Protein AF-A1ZCK0-F1 (afdb_monomer)

Radius of gyration: 18.33 Å; Cα contacts (8 Å, |Δi|>4): 121; chains: 1; bounding box: 41×27×48 Å

Secondary structure (DSSP, 8-state):
--S-HHHHHHHHHHHHHHHHHHHHHHTPPP----SPPPPPPPPPGGGGB-TT---HHHHHHHHHHH-STTS--EEEE-SSEEEEEEEEEE-TTS-EEEEEEEEE--

pLDDT: mean 94.76, std 4.49, range [60.72, 98.31]

Mean predicted aligned error: 4.02 Å

Organism: NCBI:txid313606

InterPro domains:
  IPR011034 Formyl transferase-like, C-terminal domain superfamily [SSF50486] (43-105)
  IPR049355 Methionyl-tRNA formyltransferase-like, C-terminal domain [PF21553] (45-103)

Foldseek 3Di:
DDFALAVVVVVVVVVVVVVVVCCVVPVDDDDDDDDDDDDDDDDDLVNLECPPPDALVVVQCSQRHQADPPRNFRWYDDDFKIKGWHPWDQDPVRDIDTDIDIDGDD

Structure (mmCIF, N/CA/C/O backbone):
data_AF-A1ZCK0-F1
#
_entry.id   AF-A1ZCK0-F1
#
loop_
_atom_site.group_PDB
_atom_site.id
_atom_site.type_symbol
_atom_site.label_atom_id
_atom_site.label_alt_id
_atom_site.label_comp_id
_atom_site.label_asym_id
_atom_site.label_entity_id
_atom_site.label_seq_id
_atom_site.pdbx_PDB_ins_code
_atom_site.Cartn_x
_at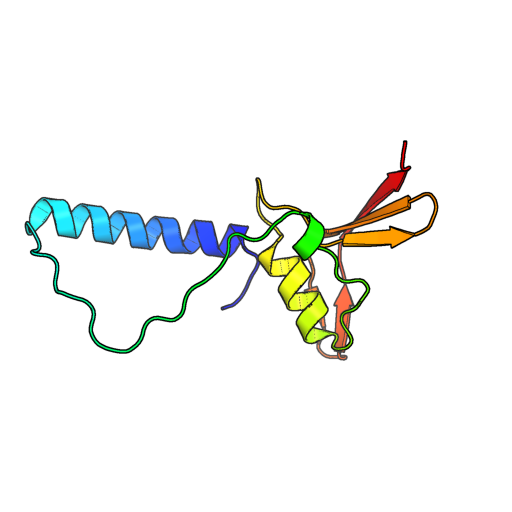om_site.Cartn_y
_atom_site.Cartn_z
_atom_site.occupancy
_atom_site.B_iso_or_equiv
_atom_site.auth_seq_id
_atom_site.auth_comp_id
_atom_site.auth_asym_id
_atom_site.auth_atom_id
_atom_site.pdbx_PDB_model_num
ATOM 1 N N . MET A 1 1 ? -10.211 -7.234 1.260 1.00 60.72 1 MET A N 1
ATOM 2 C CA . MET A 1 1 ? -10.374 -5.770 1.416 1.00 60.72 1 MET A CA 1
ATOM 3 C C . MET A 1 1 ? -10.234 -5.134 0.043 1.00 60.72 1 MET A C 1
ATOM 5 O O . MET A 1 1 ? -9.191 -5.325 -0.571 1.00 60.72 1 MET A O 1
ATOM 9 N N . LEU A 1 2 ? -11.278 -4.479 -0.465 1.00 88.56 2 LEU A N 1
ATOM 10 C CA . LEU A 1 2 ? -11.310 -3.944 -1.834 1.00 88.56 2 LEU A CA 1
ATOM 11 C C . LEU A 1 2 ? -10.815 -2.498 -1.870 1.00 88.56 2 LEU A C 1
ATOM 13 O O . LEU A 1 2 ? -11.112 -1.748 -0.940 1.00 88.56 2 LEU A O 1
ATOM 17 N N . GLY A 1 3 ? -10.126 -2.111 -2.939 1.00 92.75 3 GLY A N 1
ATOM 18 C CA . GLY A 1 3 ? -9.679 -0.734 -3.148 1.00 92.75 3 GLY A CA 1
ATOM 19 C C . GLY A 1 3 ? -8.228 -0.452 -2.756 1.00 92.75 3 GLY A C 1
ATOM 20 O O . GLY A 1 3 ? -7.489 -1.363 -2.351 1.00 92.75 3 GLY A O 1
ATOM 21 N N . THR A 1 4 ? -7.844 0.812 -2.920 1.00 97.06 4 THR A N 1
ATOM 22 C CA . THR A 1 4 ? -6.531 1.361 -2.557 1.00 97.06 4 THR A CA 1
ATOM 23 C C . THR A 1 4 ? -6.410 1.603 -1.053 1.00 97.06 4 THR A C 1
ATOM 25 O O . THR A 1 4 ?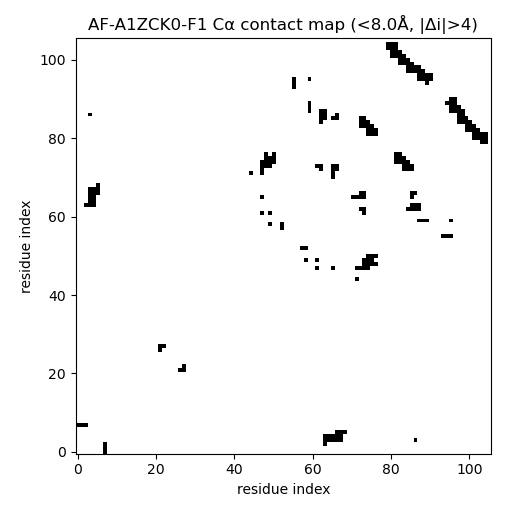 -7.400 1.568 -0.317 1.00 97.06 4 THR A O 1
ATOM 28 N N . ALA A 1 5 ? -5.194 1.858 -0.571 1.00 96.06 5 ALA A N 1
ATOM 29 C CA . ALA A 1 5 ? -4.973 2.248 0.816 1.00 96.06 5 ALA A CA 1
ATOM 30 C C . ALA A 1 5 ? -5.694 3.556 1.177 1.00 96.06 5 ALA A C 1
ATOM 32 O O . ALA A 1 5 ? -6.275 3.633 2.255 1.00 96.06 5 ALA A O 1
ATOM 33 N N . GLU A 1 6 ? -5.755 4.530 0.266 1.00 96.38 6 GLU A N 1
ATOM 34 C CA . GLU A 1 6 ? -6.498 5.778 0.481 1.00 96.38 6 GLU A CA 1
ATOM 35 C C . GLU A 1 6 ? -7.994 5.509 0.722 1.00 96.38 6 GLU A C 1
ATOM 37 O O . GLU A 1 6 ? -8.574 5.931 1.722 1.00 96.38 6 GLU A O 1
ATOM 42 N N . GLU A 1 7 ? -8.618 4.709 -0.146 1.00 96.19 7 GLU A N 1
ATOM 43 C CA . GLU A 1 7 ? -10.030 4.328 -0.023 1.00 96.19 7 GLU A CA 1
ATOM 44 C C . GLU A 1 7 ? -10.292 3.523 1.258 1.00 96.19 7 GLU A C 1
ATOM 46 O O . GLU A 1 7 ? -11.344 3.638 1.894 1.00 96.19 7 GLU A O 1
ATOM 51 N N . VAL A 1 8 ? -9.327 2.692 1.658 1.00 95.94 8 VAL A N 1
ATOM 52 C CA . VAL A 1 8 ? -9.352 1.989 2.939 1.00 95.94 8 VAL A CA 1
ATOM 53 C C . VAL A 1 8 ? -9.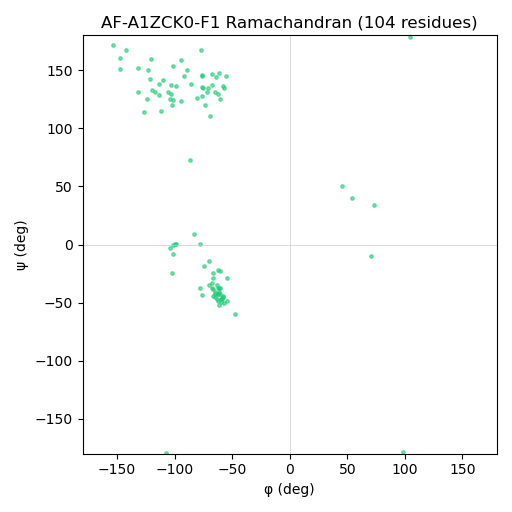333 2.977 4.101 1.00 95.94 8 VAL A C 1
ATOM 55 O O . VAL A 1 8 ? -10.181 2.849 4.984 1.00 95.94 8 VAL A O 1
ATOM 58 N N . PHE A 1 9 ? -8.429 3.955 4.102 1.00 94.75 9 PHE A N 1
ATOM 59 C CA . PHE A 1 9 ? -8.321 4.946 5.171 1.00 94.75 9 PHE A CA 1
ATOM 60 C C . PHE A 1 9 ? -9.589 5.790 5.294 1.00 94.75 9 PHE A C 1
ATOM 62 O O . PHE A 1 9 ? -10.098 5.944 6.404 1.00 94.75 9 PHE A O 1
ATOM 69 N N . ILE A 1 10 ? -10.168 6.231 4.174 1.00 95.50 10 ILE A N 1
ATOM 70 C CA . ILE A 1 10 ? -11.431 6.985 4.152 1.00 95.50 10 ILE A CA 1
ATOM 71 C C . ILE A 1 10 ? -12.592 6.157 4.719 1.00 95.50 10 ILE A C 1
ATOM 73 O O . ILE A 1 10 ? -13.395 6.658 5.500 1.00 95.50 10 ILE A O 1
ATOM 77 N N . ARG A 1 11 ? -12.704 4.866 4.378 1.00 95.56 11 ARG A N 1
ATOM 78 C CA . ARG A 1 11 ? -13.758 4.020 4.974 1.00 95.56 11 ARG A CA 1
ATOM 79 C C . ARG A 1 11 ? -13.540 3.796 6.466 1.00 95.56 11 ARG A C 1
ATOM 81 O O . ARG A 1 11 ? -14.503 3.735 7.228 1.00 95.56 11 ARG A O 1
ATOM 88 N N . VAL A 1 12 ? -12.286 3.625 6.873 1.00 96.19 12 VAL A N 1
ATOM 89 C CA . VAL A 1 12 ? -11.928 3.378 8.271 1.00 96.19 12 VAL A CA 1
ATOM 90 C C . VAL A 1 12 ? -12.149 4.628 9.123 1.00 96.19 12 VAL A C 1
ATOM 92 O O . VAL A 1 12 ? -12.594 4.482 10.260 1.00 96.19 12 VAL A O 1
ATOM 95 N N . SER A 1 13 ? -11.933 5.837 8.598 1.00 96.62 13 SER A N 1
ATOM 96 C CA . SER A 1 13 ? -12.116 7.081 9.360 1.00 96.62 13 SER A CA 1
ATOM 97 C C . SER A 1 13 ? -13.542 7.227 9.906 1.00 96.62 13 SER A C 1
ATOM 99 O O . SER A 1 13 ? -13.709 7.477 11.098 1.00 96.62 13 SER A O 1
ATOM 101 N N . GLY A 1 14 ? -14.568 6.933 9.100 1.00 95.69 14 GLY A N 1
ATOM 102 C CA . GLY A 1 14 ? -15.965 6.960 9.556 1.00 95.69 14 GLY A CA 1
ATOM 103 C C . GLY A 1 14 ? -16.309 5.877 10.592 1.00 95.69 14 GLY A C 1
ATOM 104 O O . GLY A 1 14 ? -17.232 6.039 11.390 1.00 95.69 14 GLY A O 1
ATOM 105 N N . ILE A 1 15 ? -15.575 4.758 10.621 1.00 97.19 15 ILE A N 1
ATOM 106 C CA . ILE A 1 15 ? -15.714 3.742 11.679 1.00 97.19 15 ILE A CA 1
ATOM 107 C C . ILE A 1 15 ? -15.032 4.226 12.960 1.00 97.19 15 ILE A C 1
ATOM 109 O O . ILE A 1 15 ? -15.599 4.087 14.044 1.00 97.19 15 ILE A O 1
ATOM 113 N N . ILE A 1 16 ? -13.834 4.803 12.837 1.00 97.62 16 ILE A N 1
ATOM 114 C CA . ILE A 1 16 ? -13.081 5.370 13.958 1.00 97.62 16 ILE A CA 1
ATOM 115 C C . ILE A 1 16 ? -13.907 6.452 14.653 1.00 97.62 16 ILE A C 1
ATOM 117 O O . ILE A 1 16 ? -14.018 6.417 15.873 1.00 97.62 16 ILE A O 1
ATOM 121 N N . GLU A 1 17 ? -14.548 7.347 13.904 1.00 97.69 17 GLU A N 1
ATOM 122 C CA . GLU A 1 17 ? -15.436 8.377 14.454 1.00 97.69 17 GLU A CA 1
ATOM 123 C C . GLU A 1 17 ? -16.536 7.775 15.346 1.00 97.69 17 GLU A C 1
ATOM 125 O O . GLU A 1 17 ? -16.701 8.166 16.502 1.00 97.69 17 GLU A O 1
ATOM 130 N N . LYS A 1 18 ? -17.231 6.739 14.860 1.00 96.94 18 LYS A N 1
ATOM 131 C CA . LYS A 1 18 ? -18.261 6.028 15.639 1.00 96.94 18 LYS A CA 1
ATOM 132 C C . LYS A 1 18 ? -17.693 5.374 16.899 1.00 96.94 18 LYS A C 1
ATOM 134 O O . LYS A 1 18 ? -18.364 5.332 17.931 1.00 96.94 18 LYS A O 1
ATOM 139 N N . ILE A 1 19 ? -16.474 4.839 16.822 1.00 95.88 19 ILE A N 1
ATOM 140 C CA . ILE A 1 19 ? -15.785 4.252 17.976 1.00 95.88 19 ILE A CA 1
ATOM 141 C C . ILE A 1 19 ? -15.441 5.339 19.000 1.00 95.88 19 ILE A C 1
ATOM 143 O O . ILE A 1 19 ? -15.696 5.129 20.183 1.00 95.88 19 ILE A O 1
ATOM 147 N N . ILE A 1 20 ? -14.926 6.493 18.562 1.00 96.31 20 ILE A N 1
ATOM 148 C CA . ILE A 1 20 ? -14.603 7.634 19.432 1.00 96.31 20 ILE A CA 1
ATOM 149 C C . ILE A 1 20 ? -15.847 8.075 20.207 1.00 96.31 20 ILE A C 1
ATOM 151 O O . ILE A 1 20 ? -15.797 8.138 21.435 1.00 96.31 20 ILE A O 1
ATOM 155 N N . MET A 1 21 ? -16.975 8.283 19.519 1.00 96.56 21 MET A N 1
ATOM 156 C CA . MET A 1 21 ? -18.239 8.665 20.164 1.00 96.56 21 MET A CA 1
ATOM 157 C C . MET A 1 21 ? -18.691 7.626 21.192 1.00 96.56 21 MET A C 1
ATOM 159 O O . MET A 1 21 ? -19.001 7.960 22.333 1.00 96.56 21 MET A O 1
ATOM 163 N N . LYS A 1 22 ? -18.637 6.337 20.836 1.00 95.69 22 LYS A N 1
ATOM 164 C CA . LYS A 1 22 ? -19.002 5.251 21.753 1.00 95.69 22 LYS A CA 1
ATOM 165 C C . LYS A 1 22 ? -18.116 5.216 23.003 1.00 95.69 22 LYS A C 1
ATOM 167 O O . LYS A 1 22 ? -18.631 4.949 24.087 1.00 95.69 22 LYS A O 1
ATOM 172 N N . ILE A 1 23 ? -16.807 5.428 22.860 1.00 95.69 23 ILE A N 1
ATOM 173 C CA . ILE A 1 23 ? -15.869 5.461 23.991 1.00 95.69 23 ILE A CA 1
ATOM 174 C C . ILE A 1 23 ? -16.194 6.651 24.901 1.00 95.69 23 ILE A C 1
ATOM 176 O O . ILE A 1 23 ? -16.279 6.463 26.113 1.00 95.69 23 ILE A O 1
ATOM 180 N N . ALA A 1 24 ? -16.427 7.832 24.319 1.00 94.69 24 ALA A N 1
ATOM 181 C CA . ALA A 1 24 ? -16.727 9.059 25.052 1.00 94.69 24 ALA A CA 1
ATOM 182 C C . ALA A 1 24 ? -18.060 8.991 25.819 1.00 94.69 24 ALA A C 1
ATOM 184 O O . ALA A 1 24 ? -18.133 9.421 26.965 1.00 94.69 24 ALA A O 1
ATOM 185 N N . GLU A 1 25 ? -19.106 8.417 25.219 1.00 96.44 25 GLU A N 1
ATOM 186 C CA . GLU A 1 25 ? -20.435 8.318 25.840 1.00 96.44 25 GLU A CA 1
ATOM 187 C C . GLU A 1 25 ? -20.530 7.197 26.879 1.00 96.44 25 GLU A C 1
ATOM 189 O O . GLU A 1 25 ? -21.224 7.331 27.886 1.00 96.44 25 GLU A O 1
ATOM 194 N N . LYS A 1 26 ? -19.879 6.054 26.621 1.00 94.38 26 LYS A N 1
ATOM 195 C CA . LYS A 1 26 ? -20.086 4.826 27.406 1.00 94.38 26 LYS A CA 1
ATOM 196 C C . LYS A 1 26 ? -18.962 4.509 28.385 1.00 94.38 26 LYS A C 1
ATOM 198 O O . LYS A 1 26 ? -19.080 3.506 29.083 1.00 94.38 26 LYS A O 1
ATOM 203 N N . ASN A 1 27 ? -17.885 5.301 28.425 1.00 88.19 27 ASN A N 1
ATOM 204 C CA . ASN A 1 27 ? -16.715 5.075 29.285 1.00 88.19 27 ASN A CA 1
ATOM 205 C C . ASN A 1 27 ? -16.239 3.609 29.261 1.00 88.19 27 ASN A C 1
ATOM 207 O O . ASN A 1 27 ? -16.092 2.953 30.293 1.00 88.19 27 ASN A O 1
ATOM 211 N N . THR A 1 28 ? -16.057 3.056 28.059 1.00 88.94 28 THR A N 1
ATOM 212 C CA . THR A 1 28 ? -15.763 1.628 27.881 1.00 88.94 28 THR A CA 1
ATOM 213 C C . THR A 1 28 ? -14.444 1.223 28.543 1.00 88.94 28 THR A C 1
ATOM 215 O O . THR A 1 28 ? -13.405 1.818 28.256 1.00 88.94 28 THR A O 1
ATOM 218 N N . THR A 1 29 ? -14.455 0.160 29.349 1.00 93.38 29 THR A N 1
ATOM 219 C CA . THR A 1 29 ? -13.242 -0.412 29.955 1.00 93.38 29 THR A CA 1
ATOM 220 C C . THR A 1 29 ? -12.503 -1.322 28.958 1.00 93.38 29 THR A C 1
ATOM 222 O O . THR A 1 29 ? -13.121 -2.243 28.415 1.00 93.38 29 THR A O 1
ATOM 225 N N . PRO A 1 30 ? -11.196 -1.113 28.701 1.00 93.19 30 PRO A N 1
ATOM 226 C CA . PRO A 1 30 ? -10.401 -1.997 27.849 1.00 93.19 30 PRO A CA 1
ATOM 227 C C . PRO A 1 30 ? -10.312 -3.425 28.402 1.00 93.19 30 PRO A C 1
ATOM 229 O O . PRO A 1 30 ? -10.262 -3.633 29.612 1.00 93.19 30 PRO A O 1
ATOM 232 N N . VAL A 1 31 ? -10.234 -4.412 27.507 1.00 95.19 31 VAL A N 1
ATOM 233 C CA . VAL A 1 31 ? -10.106 -5.835 27.863 1.00 95.19 31 VAL A CA 1
ATOM 234 C C . VAL A 1 31 ? -8.732 -6.354 27.419 1.00 95.19 31 VAL A C 1
ATOM 236 O O . VAL A 1 31 ? -8.308 -6.032 26.305 1.00 95.19 31 VAL A O 1
ATOM 239 N N . PRO A 1 32 ? -8.031 -7.171 28.232 1.00 96.62 32 PRO A N 1
ATOM 240 C CA . PRO A 1 32 ? -6.770 -7.788 27.829 1.00 96.62 32 PRO A CA 1
ATOM 241 C C . PRO A 1 32 ? -6.907 -8.647 26.564 1.00 96.62 32 PRO A C 1
ATOM 243 O O . PRO A 1 32 ? -7.844 -9.442 26.436 1.00 96.62 32 PRO A O 1
ATOM 246 N N . GLN A 1 33 ? -5.947 -8.519 25.643 1.00 97.19 33 GLN A N 1
ATOM 247 C CA . GLN A 1 33 ? -5.855 -9.385 24.464 1.00 97.19 33 GLN A CA 1
ATOM 248 C C . GLN A 1 33 ? -5.508 -10.821 24.888 1.00 97.19 33 GLN A C 1
ATOM 250 O O . GLN A 1 33 ? -4.781 -11.030 25.859 1.00 97.19 33 GLN A O 1
ATOM 255 N N . LYS A 1 34 ? -6.022 -11.819 24.163 1.00 97.38 34 LYS A N 1
ATOM 256 C CA . LYS A 1 34 ? -5.788 -13.247 24.431 1.00 97.38 34 LYS A CA 1
ATOM 257 C C . LYS A 1 34 ? -5.154 -13.914 23.211 1.00 97.38 34 LYS A C 1
ATOM 259 O O . LYS A 1 34 ? -5.563 -13.631 22.089 1.00 97.38 34 LYS A O 1
ATOM 264 N N . GLY A 1 35 ? -4.222 -14.840 23.442 1.00 96.62 35 GLY A N 1
ATOM 265 C CA . GLY A 1 35 ? -3.557 -15.624 22.394 1.00 96.62 35 GLY A CA 1
ATOM 266 C C . GLY A 1 35 ? -2.122 -15.183 22.098 1.00 96.62 35 GLY A C 1
ATOM 267 O O . GLY A 1 35 ? -1.600 -14.254 22.712 1.00 96.62 35 GLY A O 1
ATOM 268 N N . ALA A 1 36 ? -1.473 -15.888 21.169 1.00 97.06 36 ALA A N 1
ATOM 269 C CA . ALA A 1 36 ? -0.113 -15.577 20.742 1.00 97.06 36 ALA A CA 1
ATOM 270 C C . ALA A 1 36 ? -0.097 -14.343 19.816 1.00 97.06 36 ALA A C 1
ATOM 272 O O . ALA A 1 36 ? -0.927 -14.259 18.905 1.00 97.06 36 ALA A O 1
ATOM 273 N N . PRO A 1 37 ? 0.830 -13.390 20.014 1.00 96.06 37 PRO A N 1
ATOM 274 C CA . PRO A 1 37 ? 0.912 -12.207 19.172 1.00 96.06 37 PRO A CA 1
ATOM 275 C C . PRO A 1 37 ? 1.555 -12.526 17.819 1.00 96.06 37 PRO A C 1
ATOM 277 O O . PRO A 1 37 ? 2.526 -13.275 17.736 1.00 96.06 37 PRO A O 1
ATOM 280 N N . ASN A 1 38 ? 1.076 -11.857 16.770 1.00 96.12 38 ASN A N 1
ATOM 281 C CA . ASN A 1 38 ? 1.803 -11.717 15.511 1.00 96.12 38 ASN A CA 1
ATOM 282 C C . ASN A 1 38 ? 2.419 -10.318 15.462 1.00 96.12 38 ASN A C 1
ATOM 284 O O . ASN A 1 38 ? 1.705 -9.318 15.540 1.00 96.12 38 ASN A O 1
ATOM 288 N N . LEU A 1 39 ? 3.746 -10.242 15.356 1.00 96.12 39 LEU A N 1
ATOM 289 C CA . LEU A 1 39 ? 4.473 -8.975 15.360 1.00 96.12 39 LEU A CA 1
ATOM 290 C C . LEU A 1 39 ? 4.727 -8.498 13.928 1.00 96.12 39 LEU A C 1
ATOM 292 O O . LEU A 1 39 ? 5.364 -9.191 13.136 1.00 96.12 39 LEU A O 1
ATOM 296 N N . PHE A 1 40 ? 4.280 -7.283 13.616 1.00 93.31 40 PHE A N 1
ATOM 297 C CA . PHE A 1 40 ? 4.546 -6.628 12.337 1.00 93.31 40 PHE A CA 1
ATOM 298 C C . PHE A 1 40 ? 5.702 -5.634 12.479 1.00 93.31 40 PHE A C 1
ATOM 300 O O . PHE A 1 40 ? 5.764 -4.863 13.436 1.00 93.31 40 PHE A O 1
ATOM 307 N N . LYS A 1 41 ? 6.622 -5.630 11.509 1.00 92.06 41 LYS A N 1
ATOM 308 C CA . LYS A 1 41 ? 7.688 -4.623 11.413 1.00 92.06 41 LYS A CA 1
ATOM 309 C C . LYS A 1 41 ? 7.200 -3.432 10.591 1.00 92.06 41 LYS A C 1
ATOM 311 O O . LYS A 1 41 ? 6.398 -3.596 9.675 1.00 92.06 41 LYS A O 1
ATOM 316 N N . ARG A 1 42 ? 7.718 -2.235 10.880 1.00 89.50 42 ARG A N 1
ATOM 317 C CA . ARG A 1 42 ? 7.464 -1.047 10.052 1.00 89.50 42 ARG A CA 1
ATOM 318 C C . ARG A 1 42 ? 7.977 -1.295 8.630 1.00 89.50 42 ARG A C 1
ATOM 320 O O . ARG A 1 42 ? 9.156 -1.596 8.449 1.00 89.50 42 ARG A O 1
ATOM 327 N N . CYS A 1 43 ? 7.110 -1.121 7.637 1.00 87.00 43 CYS A N 1
ATOM 328 C CA . CYS A 1 43 ? 7.503 -1.160 6.232 1.00 87.00 43 CYS A CA 1
ATOM 329 C C . CYS A 1 43 ? 8.447 0.007 5.916 1.00 87.00 43 CYS A C 1
ATOM 331 O O . CYS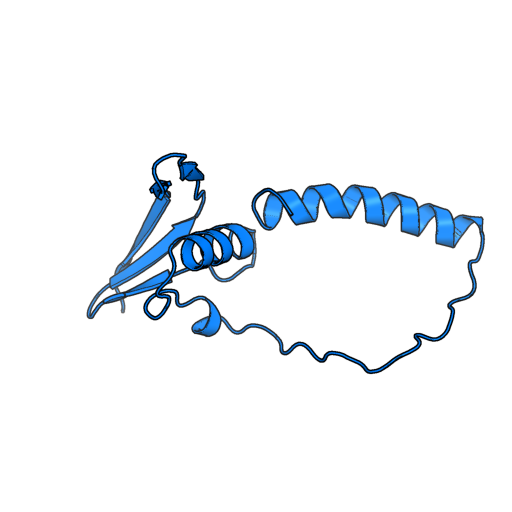 A 1 43 ? 8.164 1.160 6.247 1.00 87.00 43 CYS A O 1
ATOM 333 N N . THR A 1 44 ? 9.567 -0.290 5.264 1.00 90.06 44 THR A N 1
ATOM 334 C CA . THR A 1 44 ? 10.505 0.716 4.755 1.00 90.06 44 THR A CA 1
ATOM 335 C C . THR A 1 44 ? 10.202 1.025 3.289 1.00 90.06 44 THR A C 1
ATOM 337 O O . THR A 1 44 ? 9.643 0.173 2.597 1.00 90.06 44 THR A O 1
ATOM 340 N N . PRO A 1 45 ? 10.634 2.180 2.751 1.00 89.44 45 PRO A N 1
ATOM 341 C CA . PRO A 1 45 ? 10.512 2.452 1.322 1.00 89.44 45 PRO A CA 1
ATOM 342 C C . PRO A 1 45 ? 11.142 1.372 0.436 1.00 89.44 45 PRO A C 1
ATOM 344 O O . PRO A 1 45 ? 10.674 1.156 -0.672 1.00 89.44 45 PRO A O 1
ATOM 347 N N . ALA A 1 46 ? 12.173 0.657 0.905 1.00 90.25 46 ALA A N 1
ATOM 348 C CA . ALA A 1 46 ? 12.769 -0.456 0.165 1.00 90.25 46 ALA A CA 1
ATOM 349 C C . ALA A 1 46 ? 11.813 -1.653 0.019 1.00 90.25 46 ALA A C 1
ATOM 351 O O . ALA A 1 46 ? 11.879 -2.361 -0.986 1.00 90.25 46 ALA A O 1
ATOM 352 N N . ASN A 1 47 ? 10.895 -1.846 0.973 1.00 91.62 47 ASN A N 1
ATOM 353 C CA . ASN A 1 47 ? 9.879 -2.894 0.909 1.00 91.62 47 ASN A CA 1
ATOM 354 C C . ASN A 1 47 ? 8.816 -2.633 -0.167 1.00 91.62 47 ASN A C 1
ATOM 356 O O . ASN A 1 47 ? 8.119 -3.569 -0.526 1.00 91.62 47 ASN A O 1
ATOM 360 N N . SER A 1 48 ? 8.718 -1.420 -0.721 1.00 95.31 48 SER A N 1
ATOM 361 C CA . SER A 1 48 ? 7.815 -1.111 -1.841 1.00 95.31 48 SER A CA 1
ATOM 362 C C . SER A 1 48 ? 8.331 -1.591 -3.206 1.00 95.31 48 SER A C 1
ATOM 364 O O . SER A 1 48 ? 7.690 -1.337 -4.226 1.00 95.31 48 SER A O 1
ATOM 366 N N . ASN A 1 49 ? 9.503 -2.233 -3.267 1.00 96.31 49 ASN A N 1
ATOM 367 C CA . ASN A 1 49 ? 10.044 -2.763 -4.515 1.00 96.31 49 ASN A CA 1
ATOM 368 C C . ASN A 1 49 ? 9.279 -4.022 -4.942 1.00 96.31 49 ASN A C 1
ATOM 370 O O . ASN A 1 49 ? 9.299 -5.023 -4.231 1.00 96.31 49 ASN A O 1
ATOM 374 N N . ILE A 1 50 ? 8.664 -3.986 -6.122 1.00 96.69 50 ILE A N 1
ATOM 375 C CA . ILE A 1 50 ? 7.882 -5.10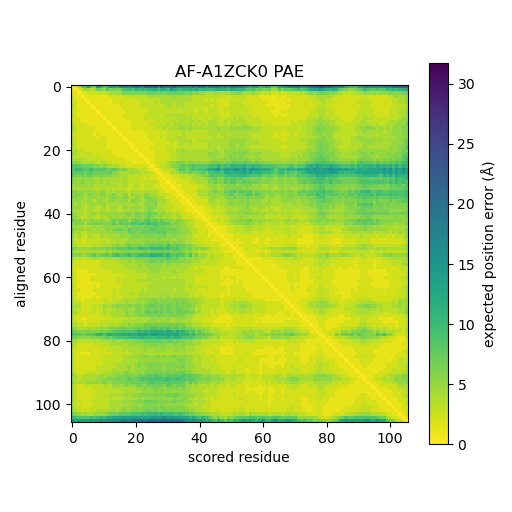6 -6.666 1.00 96.69 50 ILE A CA 1
ATOM 376 C C . ILE A 1 50 ? 8.662 -5.951 -7.682 1.00 96.69 50 ILE A C 1
ATOM 378 O O . ILE A 1 50 ? 8.129 -6.924 -8.199 1.00 96.69 50 ILE A O 1
ATOM 382 N N . ALA A 1 51 ? 9.925 -5.612 -7.967 1.00 94.69 51 ALA A N 1
ATOM 383 C CA . ALA A 1 51 ? 10.706 -6.245 -9.035 1.00 94.69 51 ALA A CA 1
ATOM 384 C C . ALA A 1 51 ? 10.954 -7.753 -8.843 1.00 94.69 51 ALA A C 1
ATOM 386 O O . ALA A 1 51 ? 11.246 -8.446 -9.811 1.00 94.69 51 ALA A O 1
ATOM 387 N N . THR A 1 52 ? 10.875 -8.256 -7.609 1.00 92.56 52 THR A N 1
ATOM 388 C CA . THR A 1 52 ? 11.102 -9.674 -7.281 1.00 92.56 52 THR A CA 1
ATOM 389 C C . THR A 1 52 ? 9.806 -10.465 -7.101 1.00 92.56 52 THR A C 1
ATOM 391 O O . THR A 1 52 ? 9.865 -11.644 -6.761 1.00 92.56 52 THR A O 1
ATOM 394 N N . LEU A 1 53 ? 8.638 -9.832 -7.256 1.00 94.88 53 LEU A N 1
ATOM 395 C CA . LEU A 1 53 ? 7.351 -10.512 -7.119 1.00 94.88 53 LEU A CA 1
ATOM 396 C C . LEU A 1 53 ? 7.070 -11.352 -8.367 1.00 94.88 53 LEU A C 1
ATOM 398 O O . LEU A 1 53 ? 7.267 -10.891 -9.488 1.00 94.88 53 LEU A O 1
ATOM 402 N N . ALA A 1 54 ? 6.602 -12.582 -8.156 1.00 93.31 54 ALA A N 1
ATOM 403 C CA . ALA A 1 54 ? 6.374 -13.544 -9.234 1.00 93.31 54 ALA A CA 1
ATOM 404 C C . ALA A 1 54 ? 4.896 -13.674 -9.630 1.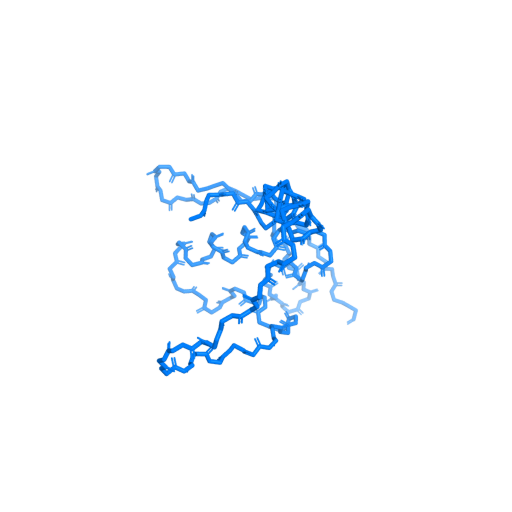00 93.31 54 ALA A C 1
ATOM 406 O O . ALA A 1 54 ? 4.605 -14.075 -10.752 1.00 93.31 54 ALA A O 1
ATOM 407 N N . GLN A 1 55 ? 3.969 -13.357 -8.721 1.00 96.38 55 GLN A N 1
ATOM 408 C CA . GLN A 1 55 ? 2.530 -13.495 -8.958 1.00 96.38 55 GLN A CA 1
ATOM 409 C C . GLN A 1 55 ? 1.896 -12.133 -9.240 1.00 96.38 55 GLN A C 1
ATOM 411 O O . GLN A 1 55 ? 2.189 -11.145 -8.558 1.00 96.38 55 GLN A O 1
ATOM 416 N N . ILE A 1 56 ? 1.008 -12.069 -10.232 1.00 95.75 56 ILE A N 1
ATOM 417 C CA . ILE A 1 56 ? 0.404 -10.804 -10.657 1.00 95.75 56 ILE A CA 1
ATOM 418 C C . ILE A 1 56 ? -0.516 -10.223 -9.575 1.00 95.75 56 ILE A C 1
ATOM 420 O O . ILE A 1 56 ? -0.552 -9.013 -9.367 1.00 95.75 56 ILE A O 1
ATOM 424 N N . GLU A 1 57 ? -1.187 -11.073 -8.807 1.00 95.69 57 GLU A N 1
ATOM 425 C CA . GLU A 1 57 ? -2.030 -10.685 -7.678 1.00 95.69 57 GLU A CA 1
ATOM 426 C C . GLU A 1 57 ? -1.203 -9.997 -6.588 1.00 95.69 57 GLU A C 1
ATOM 428 O O . GLU A 1 57 ? -1.642 -9.001 -6.017 1.00 95.69 57 GLU A O 1
ATOM 433 N N . GLN A 1 58 ? 0.029 -10.465 -6.350 1.00 96.25 58 GLN A N 1
ATOM 434 C CA . GLN A 1 58 ? 0.946 -9.819 -5.408 1.00 96.25 58 GLN A CA 1
ATOM 435 C C . GLN A 1 58 ? 1.337 -8.428 -5.900 1.00 96.25 58 GLN A C 1
ATOM 437 O O . GLN A 1 58 ? 1.342 -7.480 -5.119 1.00 96.25 58 GLN A O 1
ATOM 442 N N . ILE A 1 59 ? 1.626 -8.278 -7.194 1.00 96.94 59 ILE A N 1
ATOM 443 C CA . ILE A 1 59 ? 1.925 -6.967 -7.782 1.00 96.94 59 ILE A CA 1
ATOM 444 C C . ILE A 1 59 ? 0.729 -6.025 -7.603 1.00 96.94 59 ILE A C 1
ATOM 446 O O . ILE A 1 59 ? 0.900 -4.895 -7.147 1.00 96.94 59 ILE A O 1
ATOM 450 N N . TYR A 1 60 ? -0.485 -6.495 -7.898 1.00 97.62 60 TYR A N 1
ATOM 451 C CA . TYR A 1 60 ? -1.708 -5.716 -7.712 1.00 97.62 60 TYR A CA 1
ATOM 452 C C . TYR A 1 60 ? -1.912 -5.286 -6.256 1.00 97.62 60 TYR A C 1
ATOM 454 O O . TYR A 1 60 ? -2.176 -4.109 -5.991 1.00 97.62 60 TYR A O 1
ATOM 462 N N . ASP A 1 61 ? -1.745 -6.216 -5.316 1.00 96.50 61 ASP A N 1
ATOM 463 C CA . ASP A 1 61 ? -1.869 -5.953 -3.886 1.00 96.50 61 ASP A CA 1
ATOM 464 C C . ASP A 1 61 ? -0.856 -4.918 -3.406 1.00 96.50 61 ASP A C 1
ATOM 466 O O . ASP A 1 61 ? -1.230 -3.995 -2.683 1.00 96.50 61 ASP A O 1
ATOM 470 N N . TYR A 1 62 ? 0.394 -5.006 -3.857 1.00 96.81 62 TYR A N 1
ATOM 471 C CA . TYR A 1 62 ? 1.411 -4.012 -3.531 1.00 96.81 62 TYR A CA 1
ATOM 472 C C . TYR A 1 62 ? 1.059 -2.632 -4.076 1.00 96.81 62 TYR A C 1
ATOM 474 O O . TYR A 1 62 ? 1.154 -1.650 -3.338 1.00 96.81 62 TYR A O 1
ATOM 482 N N . ILE A 1 63 ? 0.639 -2.538 -5.343 1.00 97.38 63 ILE A N 1
ATOM 483 C CA . ILE A 1 63 ? 0.305 -1.243 -5.941 1.00 97.38 63 ILE A CA 1
ATOM 484 C C . ILE A 1 63 ? -0.857 -0.605 -5.183 1.00 97.38 63 ILE A C 1
ATOM 486 O O . ILE A 1 63 ? -0.723 0.522 -4.716 1.00 97.38 63 ILE A O 1
ATOM 490 N N . ARG A 1 64 ? -1.971 -1.321 -4.986 1.00 97.00 64 ARG A N 1
ATOM 491 C CA . ARG A 1 64 ? -3.152 -0.741 -4.327 1.00 97.00 64 ARG A CA 1
ATOM 492 C C . ARG A 1 64 ? -2.917 -0.435 -2.844 1.00 97.00 64 ARG A C 1
ATOM 494 O O . ARG A 1 64 ? -3.398 0.585 -2.365 1.00 97.00 64 ARG A O 1
ATOM 501 N N . MET A 1 65 ? -2.169 -1.270 -2.116 1.00 95.69 65 MET A N 1
ATOM 502 C CA . MET A 1 65 ? -1.908 -1.073 -0.678 1.00 95.69 65 MET A CA 1
ATOM 503 C C . MET A 1 65 ? -0.903 0.040 -0.388 1.00 95.69 65 MET A C 1
ATOM 505 O O . MET A 1 65 ? -0.845 0.533 0.733 1.00 95.69 65 MET A O 1
ATOM 509 N N . LEU A 1 66 ? -0.111 0.442 -1.377 1.00 96.25 66 LEU A N 1
ATOM 510 C CA . LEU A 1 66 ? 0.806 1.575 -1.263 1.00 96.25 66 LEU A CA 1
ATOM 511 C C . LEU A 1 66 ? 0.257 2.833 -1.944 1.00 96.25 66 LEU A C 1
ATOM 513 O O . LEU A 1 66 ? 0.895 3.888 -1.910 1.00 96.25 66 LEU A O 1
ATOM 517 N N . ASP A 1 67 ? -0.931 2.746 -2.544 1.00 96.94 67 ASP A N 1
ATOM 518 C CA . ASP A 1 67 ? -1.581 3.869 -3.200 1.00 96.94 67 ASP A CA 1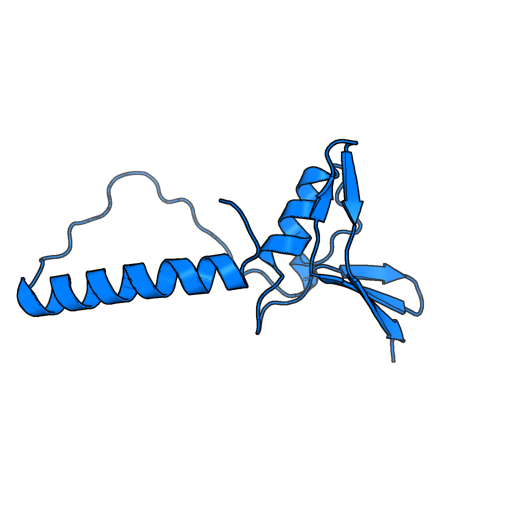
ATOM 519 C C . ASP A 1 67 ? -2.414 4.701 -2.218 1.00 96.94 67 ASP A C 1
ATOM 521 O O . ASP A 1 67 ? -3.642 4.664 -2.200 1.00 96.94 67 ASP A O 1
ATOM 525 N N . ALA A 1 68 ? -1.695 5.436 -1.375 1.00 95.31 68 ALA A N 1
ATOM 526 C CA . ALA A 1 68 ? -2.224 6.479 -0.503 1.00 95.31 68 ALA A CA 1
ATOM 527 C C . ALA A 1 68 ? -1.246 7.651 -0.420 1.00 95.31 68 ALA A C 1
ATOM 529 O O . ALA A 1 68 ? -0.088 7.537 -0.857 1.00 95.31 68 ALA A O 1
ATOM 530 N N . GLU A 1 69 ? -1.700 8.771 0.127 1.00 92.56 69 GLU A N 1
ATOM 531 C CA . GLU A 1 69 ? -0.819 9.877 0.493 1.00 92.56 69 GLU A CA 1
ATOM 532 C C . GLU A 1 69 ? 0.161 9.462 1.610 1.00 92.56 69 GLU A C 1
ATOM 534 O O . GLU A 1 69 ? -0.141 8.635 2.471 1.00 92.56 69 GLU A O 1
ATOM 539 N N . GLY A 1 70 ? 1.398 9.968 1.555 1.00 89.94 70 GLY A N 1
ATOM 540 C CA . GLY A 1 70 ? 2.454 9.660 2.533 1.00 89.94 70 GLY A CA 1
ATOM 541 C C . GLY A 1 70 ? 3.027 8.234 2.469 1.00 89.94 70 GLY A C 1
ATOM 542 O O . GLY A 1 70 ? 4.057 7.960 3.087 1.00 89.94 70 GLY A O 1
ATOM 543 N N . CYS A 1 71 ? 2.416 7.328 1.700 1.00 91.44 71 CYS A N 1
ATOM 544 C CA . CYS A 1 71 ? 2.894 5.961 1.516 1.00 91.44 71 CYS A CA 1
ATOM 545 C C . CYS A 1 71 ? 3.950 5.869 0.393 1.00 91.44 71 CYS A C 1
ATOM 547 O O . CYS A 1 71 ? 3.782 6.475 -0.670 1.00 91.44 71 CYS A O 1
ATOM 549 N N . PRO A 1 72 ? 5.038 5.091 0.575 1.00 92.69 72 PRO A N 1
ATOM 550 C CA . PRO A 1 72 ? 6.024 4.877 -0.480 1.00 92.69 72 PRO A CA 1
ATOM 551 C C . PRO A 1 72 ? 5.415 4.025 -1.598 1.00 92.69 72 PRO A C 1
ATOM 553 O O . PRO A 1 72 ? 5.182 2.832 -1.401 1.00 92.69 72 PRO A O 1
ATOM 556 N N . LYS A 1 73 ? 5.187 4.623 -2.774 1.00 95.75 73 LYS A N 1
ATOM 557 C CA . LYS A 1 73 ? 4.559 3.951 -3.923 1.00 95.75 73 LYS A CA 1
ATOM 558 C C . LYS A 1 73 ? 5.296 2.666 -4.311 1.00 95.75 73 LYS A C 1
ATOM 560 O O . LYS A 1 73 ? 6.529 2.596 -4.236 1.00 95.75 73 LYS A O 1
ATOM 565 N N . ALA A 1 74 ? 4.532 1.668 -4.756 1.00 97.44 74 ALA A N 1
ATOM 566 C CA . ALA A 1 74 ? 5.078 0.448 -5.339 1.00 97.44 74 ALA A CA 1
ATOM 567 C C . ALA A 1 74 ? 5.964 0.803 -6.537 1.00 97.44 74 ALA A C 1
ATOM 569 O O . ALA A 1 74 ? 5.588 1.648 -7.351 1.00 97.44 74 ALA A O 1
ATOM 570 N N . PHE A 1 75 ? 7.146 0.196 -6.650 1.00 97.62 75 PHE A N 1
ATOM 571 C CA . PHE A 1 75 ? 8.093 0.603 -7.684 1.00 97.62 75 PHE A CA 1
ATOM 572 C C . PHE A 1 75 ? 8.958 -0.522 -8.237 1.00 97.62 75 PHE A C 1
ATOM 574 O O . PHE A 1 75 ? 9.221 -1.522 -7.573 1.00 97.62 75 PHE A O 1
ATOM 581 N N . MET A 1 76 ? 9.514 -0.275 -9.423 1.00 96.56 76 MET A N 1
ATOM 582 C CA . MET A 1 76 ? 10.635 -1.025 -9.988 1.00 96.56 76 MET A CA 1
ATOM 583 C C . MET A 1 76 ? 11.795 -0.086 -10.323 1.00 96.56 76 MET A C 1
ATOM 585 O O . MET A 1 76 ? 11.600 1.092 -10.628 1.00 96.56 76 MET A O 1
ATOM 589 N N . LYS A 1 77 ? 13.026 -0.593 -10.248 1.00 93.62 77 LYS A N 1
ATOM 590 C CA . LYS A 1 77 ? 14.238 0.147 -10.627 1.00 93.62 77 LYS A CA 1
ATOM 591 C C . LYS A 1 77 ? 14.911 -0.552 -11.805 1.00 93.62 77 LYS A C 1
ATOM 593 O O . LYS A 1 77 ? 15.158 -1.750 -11.742 1.00 93.62 77 LYS A O 1
ATOM 598 N N . LYS A 1 78 ? 15.263 0.221 -12.831 1.00 91.00 78 LYS A N 1
ATOM 599 C CA . LYS A 1 78 ? 16.294 -0.131 -13.821 1.00 91.00 78 LYS A CA 1
ATOM 600 C C . LYS A 1 78 ? 17.532 0.721 -13.581 1.00 91.00 78 LYS A C 1
ATOM 602 O O . LYS A 1 78 ? 17.533 1.505 -12.639 1.00 91.00 78 LYS A O 1
ATOM 607 N N . GLU A 1 79 ? 18.579 0.563 -14.382 1.00 90.69 79 GLU A N 1
ATOM 608 C CA . GLU A 1 79 ? 19.870 1.243 -14.212 1.0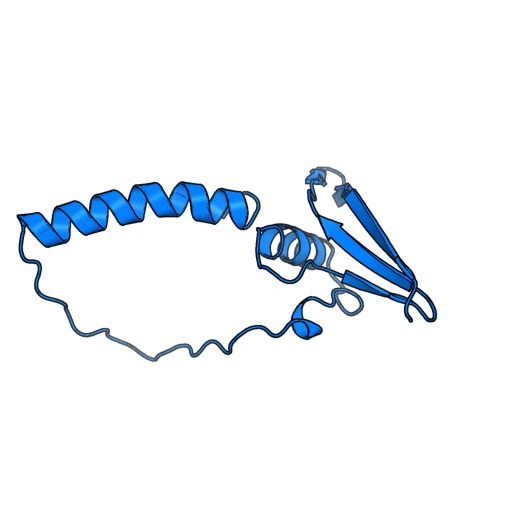0 90.69 79 GLU A CA 1
ATOM 609 C C . GLU A 1 79 ? 19.717 2.753 -13.963 1.00 90.69 79 GLU A C 1
ATOM 611 O O . GLU A 1 79 ? 20.003 3.213 -12.856 1.00 90.69 79 GLU A O 1
ATOM 616 N N . HIS A 1 80 ? 19.104 3.481 -14.900 1.00 95.44 80 HIS A N 1
ATOM 617 C CA . HIS A 1 80 ? 18.966 4.944 -14.836 1.00 95.44 80 HIS A CA 1
ATOM 618 C C . HIS A 1 80 ? 17.594 5.453 -14.376 1.00 95.44 80 HIS A C 1
ATOM 620 O O . HIS A 1 80 ? 17.432 6.648 -14.143 1.00 95.44 80 HIS A O 1
ATOM 626 N N . PHE A 1 81 ? 16.601 4.573 -14.226 1.00 96.69 81 PHE A N 1
ATOM 627 C CA . PHE A 1 81 ? 15.212 4.978 -13.992 1.00 96.69 81 PHE A CA 1
ATOM 628 C C . PHE A 1 81 ? 14.549 4.230 -12.837 1.00 96.69 81 PHE A C 1
ATOM 630 O O . PHE A 1 81 ? 14.867 3.075 -12.532 1.00 96.69 81 PHE A O 1
ATOM 637 N N . ARG A 1 82 ? 13.581 4.897 -12.215 1.00 96.31 82 ARG A N 1
ATOM 638 C CA . ARG A 1 82 ? 12.631 4.345 -11.251 1.00 96.31 82 ARG A CA 1
ATOM 639 C C . ARG A 1 82 ? 11.218 4.521 -11.802 1.00 96.31 82 ARG A C 1
ATOM 641 O O . ARG A 1 82 ? 10.866 5.608 -12.243 1.00 96.31 82 ARG A O 1
ATOM 648 N N . PHE A 1 83 ? 10.433 3.455 -11.745 1.00 97.69 83 PHE A N 1
ATOM 649 C CA . PHE A 1 83 ? 9.045 3.399 -12.193 1.00 97.69 83 PHE A CA 1
ATOM 650 C C . PHE A 1 83 ? 8.174 3.236 -10.957 1.00 97.69 83 PHE A C 1
ATOM 652 O O . PHE A 1 83 ? 8.309 2.225 -10.273 1.00 97.69 83 PHE A O 1
ATOM 659 N N . GLU A 1 84 ? 7.344 4.221 -10.639 1.00 97.81 84 GLU A N 1
ATOM 660 C CA . GLU A 1 84 ? 6.401 4.172 -9.519 1.00 97.81 84 GLU A CA 1
ATOM 661 C C . GLU A 1 84 ? 4.984 3.982 -10.043 1.00 97.81 84 GLU A C 1
ATOM 663 O O . GLU A 1 84 ? 4.571 4.696 -10.953 1.00 97.81 84 GLU A O 1
ATOM 668 N N . PHE A 1 85 ? 4.251 3.034 -9.469 1.00 98.12 85 PHE A N 1
ATOM 669 C CA . PHE A 1 85 ? 2.939 2.608 -9.942 1.00 98.12 85 PHE A CA 1
ATOM 670 C C . PHE A 1 85 ? 1.841 3.040 -8.972 1.00 98.12 85 PHE A C 1
ATOM 672 O O . PHE A 1 85 ? 2.017 2.981 -7.751 1.00 98.12 85 PHE A O 1
ATOM 679 N N . ASN A 1 86 ? 0.698 3.449 -9.516 1.00 97.56 86 ASN A N 1
ATOM 680 C CA . ASN A 1 86 ? -0.514 3.774 -8.768 1.00 97.56 86 ASN A CA 1
ATOM 681 C C . ASN A 1 86 ? -1.773 3.579 -9.631 1.00 97.56 86 ASN A C 1
ATOM 683 O O . ASN A 1 86 ? -1.684 3.319 -10.832 1.00 97.56 86 ASN A O 1
ATOM 687 N N . ARG A 1 87 ? -2.958 3.683 -9.017 1.00 96.75 87 ARG A N 1
ATOM 688 C CA . ARG A 1 87 ? -4.264 3.534 -9.685 1.00 96.75 87 ARG A CA 1
ATOM 689 C C . ARG A 1 87 ? -4.400 2.219 -10.461 1.00 96.75 87 ARG A C 1
ATOM 691 O O . ARG A 1 87 ? -4.953 2.177 -11.559 1.00 96.75 87 ARG A O 1
ATOM 698 N N . ALA A 1 88 ? -3.889 1.133 -9.883 1.00 97.38 88 ALA A N 1
ATOM 699 C CA . ALA A 1 88 ? -3.956 -0.185 -10.499 1.00 97.38 88 ALA A CA 1
ATOM 700 C C . ALA A 1 88 ? -5.395 -0.720 -10.565 1.00 97.38 88 ALA A C 1
ATOM 702 O O . ALA A 1 88 ? -6.152 -0.678 -9.596 1.00 97.38 88 ALA A O 1
ATOM 703 N N . SER A 1 89 ? -5.737 -1.314 -11.703 1.00 96.62 89 SER A N 1
ATOM 704 C CA . SER A 1 89 ? -6.995 -2.003 -11.965 1.00 96.62 89 SER A CA 1
ATOM 705 C C . SER A 1 89 ? -6.701 -3.412 -12.468 1.00 96.62 89 SER A C 1
ATOM 707 O O . SER A 1 89 ? -6.155 -3.582 -13.561 1.00 96.62 89 SER A O 1
ATOM 709 N N . PHE A 1 90 ? -7.076 -4.412 -11.668 1.00 96.56 90 PHE A N 1
ATOM 710 C CA . PHE A 1 90 ? -6.992 -5.820 -12.045 1.00 96.56 90 PHE A CA 1
ATOM 711 C C . PHE A 1 90 ? -8.126 -6.167 -13.010 1.00 96.56 90 PHE A C 1
ATOM 713 O O . PHE A 1 90 ? -9.294 -5.871 -12.745 1.00 96.56 90 PHE A O 1
ATOM 720 N N . LYS A 1 91 ? -7.789 -6.758 -14.151 1.00 97.19 91 LYS A N 1
ATOM 721 C CA . LYS A 1 91 ? -8.734 -7.091 -15.218 1.00 97.19 91 LYS A CA 1
ATOM 722 C C . LYS A 1 91 ? -9.086 -8.573 -15.183 1.00 97.19 91 LYS A C 1
ATOM 724 O O . LYS A 1 91 ? -8.285 -9.405 -14.771 1.00 97.19 91 LYS A O 1
ATOM 729 N N . ALA A 1 92 ? -10.275 -8.907 -15.684 1.00 94.75 92 ALA A N 1
ATOM 730 C CA . ALA A 1 92 ? -10.780 -10.282 -15.714 1.00 94.75 92 ALA A CA 1
ATOM 731 C C . ALA A 1 92 ? -9.894 -11.248 -16.525 1.00 94.75 92 ALA A C 1
ATOM 733 O O . ALA A 1 92 ? -9.921 -12.448 -16.287 1.00 94.75 92 ALA A O 1
ATOM 734 N N . ASN A 1 93 ? -9.089 -10.728 -17.456 1.00 95.38 93 ASN A N 1
ATOM 735 C CA . ASN A 1 93 ? -8.134 -11.505 -18.247 1.00 95.38 93 ASN A CA 1
ATOM 736 C C . ASN A 1 93 ? -6.789 -11.759 -17.534 1.00 95.38 93 ASN A C 1
ATOM 738 O O . ASN A 1 93 ? -5.848 -12.204 -18.183 1.00 95.38 93 ASN A O 1
ATOM 742 N N . GLY A 1 94 ? -6.666 -11.430 -16.244 1.00 94.62 94 GLY A N 1
ATOM 743 C CA . GLY A 1 94 ? -5.426 -11.616 -15.488 1.00 94.62 94 GLY A CA 1
ATOM 744 C C . GLY A 1 94 ? -4.331 -10.612 -15.849 1.00 94.62 94 GLY A C 1
ATOM 745 O O . GLY A 1 94 ? -3.158 -10.964 -15.841 1.00 94.62 94 GLY A O 1
ATOM 746 N N . SER A 1 95 ? -4.694 -9.371 -16.190 1.00 97.12 95 SER A N 1
ATOM 747 C CA . SER A 1 95 ? -3.744 -8.269 -16.415 1.00 97.12 95 SER A CA 1
ATOM 748 C C . SER A 1 95 ? -3.993 -7.098 -15.461 1.00 97.12 95 SER A C 1
ATOM 750 O O . SER A 1 95 ? -5.086 -6.950 -14.910 1.00 97.12 95 SER A O 1
ATOM 752 N N . ILE A 1 96 ? -2.983 -6.245 -15.273 1.00 97.69 96 ILE A N 1
ATOM 753 C CA . ILE A 1 96 ? -3.090 -5.004 -14.497 1.00 97.69 96 ILE A CA 1
ATOM 754 C C . ILE A 1 96 ? -2.911 -3.820 -15.442 1.00 97.69 96 ILE A C 1
ATOM 756 O O . ILE A 1 96 ? -1.913 -3.733 -16.153 1.00 97.69 96 ILE A O 1
ATOM 760 N N . ILE A 1 97 ? -3.852 -2.879 -15.395 1.00 98.19 97 ILE A N 1
ATOM 761 C CA . ILE A 1 97 ? -3.680 -1.541 -15.973 1.00 98.19 97 ILE A CA 1
ATOM 762 C C . ILE A 1 97 ? -3.397 -0.579 -14.823 1.00 98.19 97 ILE A C 1
ATOM 764 O O . ILE A 1 97 ? -4.128 -0.599 -13.836 1.00 98.19 97 ILE A O 1
ATOM 768 N N . SER A 1 98 ? -2.348 0.232 -14.926 1.00 98.00 98 SER A N 1
ATOM 769 C CA . SER A 1 98 ? -1.898 1.136 -13.863 1.00 98.00 98 SER A CA 1
ATOM 770 C C . SER A 1 98 ? -1.291 2.395 -14.470 1.00 98.00 98 SER A C 1
ATOM 772 O O . SER A 1 98 ? -0.691 2.330 -15.544 1.00 98.00 98 SER A O 1
ATOM 774 N N . ASP A 1 99 ? -1.382 3.507 -13.747 1.00 98.31 99 ASP A N 1
ATOM 775 C CA . ASP A 1 99 ? -0.601 4.703 -14.043 1.00 98.31 99 ASP A CA 1
ATOM 776 C C . ASP A 1 99 ? 0.850 4.488 -13.571 1.00 98.31 99 ASP A C 1
ATOM 778 O O . ASP A 1 99 ? 1.103 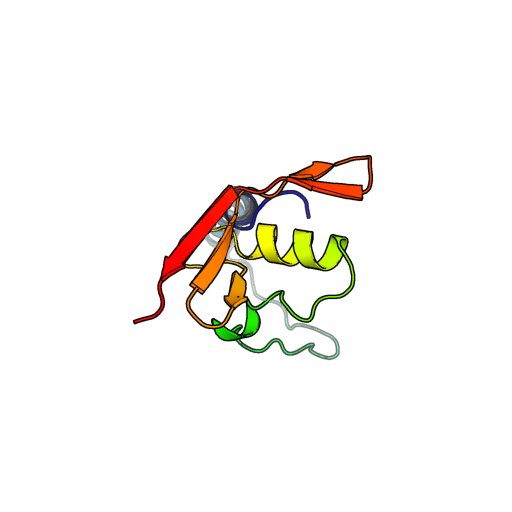3.796 -12.576 1.00 98.31 99 ASP A O 1
ATOM 782 N N . VAL A 1 100 ? 1.813 5.063 -14.300 1.00 97.94 100 VAL A N 1
ATOM 783 C CA . VAL A 1 100 ? 3.240 4.983 -13.965 1.00 97.94 100 VAL A CA 1
ATOM 784 C C . VAL A 1 100 ? 3.902 6.356 -14.014 1.00 97.94 100 VAL A C 1
ATOM 786 O O . VAL A 1 100 ? 3.786 7.096 -14.990 1.00 97.94 100 VAL A O 1
ATOM 789 N N . ARG A 1 101 ? 4.652 6.682 -12.962 1.00 97.44 101 ARG A N 1
ATOM 790 C CA . ARG A 1 101 ? 5.564 7.827 -12.919 1.00 97.44 101 ARG A CA 1
ATOM 791 C C . ARG A 1 101 ? 6.992 7.339 -13.132 1.00 97.44 101 ARG A C 1
ATOM 793 O O . ARG A 1 101 ? 7.477 6.490 -12.386 1.00 97.44 101 ARG A O 1
ATOM 800 N N . ILE A 1 102 ? 7.672 7.891 -14.133 1.00 97.50 102 ILE A N 1
ATOM 801 C CA . ILE A 1 102 ? 9.055 7.539 -14.476 1.00 97.50 102 ILE A CA 1
ATOM 802 C C . ILE A 1 102 ? 9.981 8.651 -13.987 1.00 97.50 102 ILE A C 1
ATOM 804 O O . ILE A 1 102 ? 9.790 9.817 -14.319 1.00 97.50 102 ILE A O 1
ATOM 808 N N . ILE A 1 103 ? 10.975 8.287 -13.182 1.00 97.25 103 ILE A N 1
ATOM 809 C CA . ILE A 1 103 ? 11.900 9.216 -12.529 1.00 97.25 103 ILE A CA 1
ATOM 810 C C . ILE A 1 103 ? 13.326 8.831 -12.918 1.00 97.25 103 ILE A C 1
ATOM 812 O O . ILE A 1 103 ? 13.735 7.686 -12.710 1.00 97.25 103 ILE A O 1
ATOM 816 N N . GLN A 1 104 ? 14.091 9.778 -13.461 1.00 96.56 104 GLN A N 1
ATOM 817 C CA . GLN A 1 104 ? 15.524 9.603 -13.697 1.00 96.56 104 GLN A CA 1
ATOM 818 C C . GLN A 1 104 ? 16.271 9.631 -12.360 1.00 96.56 104 GLN A C 1
ATOM 820 O O . GLN A 1 104 ? 16.034 10.505 -11.521 1.00 96.56 104 GLN A O 1
ATOM 825 N N . LYS A 1 105 ? 17.153 8.656 -12.138 1.00 88.62 105 LYS A N 1
ATOM 826 C CA . LYS A 1 105 ? 18.021 8.644 -10.959 1.00 88.62 105 LYS A CA 1
ATOM 827 C C . LYS A 1 105 ? 19.067 9.748 -11.102 1.00 88.62 105 LYS A C 1
ATOM 829 O O . LYS A 1 105 ? 19.632 9.911 -12.181 1.00 88.62 105 LYS A O 1
ATOM 834 N N . LYS A 1 106 ? 19.276 10.494 -10.020 1.00 79.06 106 LYS A N 1
ATOM 835 C CA . LYS A 1 106 ? 20.404 11.417 -9.887 1.00 79.06 106 LYS A CA 1
ATOM 836 C C . LYS A 1 106 ? 21.670 10.647 -9.548 1.00 79.06 106 LYS A C 1
ATOM 838 O O . LYS A 1 106 ? 21.530 9.597 -8.876 1.00 79.06 106 LYS A O 1
#

Solvent-accessible surface area (backbone atoms only — not comparable to full-atom values): 6493 Å² total; per-residue (Å²): 135,83,73,32,34,42,60,43,49,60,59,45,50,63,51,49,52,56,49,52,51,50,42,72,76,62,68,67,79,89,74,87,88,83,81,85,86,84,88,82,76,85,85,50,70,76,69,23,54,50,77,83,62,87,50,69,67,57,50,52,50,44,21,22,62,20,36,35,87,97,43,56,46,16,28,41,74,56,96,60,38,36,40,34,36,32,79,62,43,83,43,97,88,77,47,74,50,59,51,73,49,80,42,76,63,130

Sequence (106 aa):
MLGTAEEVFIRVSGIIEKIIMKIAEKNTTPVPQKGAPNLFKRCTPANSNIATLAQIEQIYDYIRMLDAEGCPKAFMKKEHFRFEFNRASFKANGSIISDVRIIQKK

Nearest PDB structures (foldseek):
  1zgh-assembly1_A  TM=9.569E-01  e=2.359E-10  Acetivibrio thermocellus ATCC 27405
  5vyt-assembly2_D  TM=5.972E-01  e=4.636E-02  Brucella melitensis bv. 1 str. 16M
  5vyu-assembly1_B  TM=6.621E-01  e=1.857E-01  Brucella melitensis bv. 1 str. 16M
  5vys-assembly1_B  TM=6.592E-01  e=1.738E-01  Brucella melitensis bv. 1 str. 16M
  5vyr-assembly1_B  TM=6.617E-01  e=4.683E-01  Brucella melitensis bv. 1 str. 16M